Protein AF-A0A5D0MWU7-F1 (afdb_monomer)

InterPro domains:
  IPR000943 RNA polymerase sigma-70 [PR00046] (58-70)
  IPR000943 RNA polymerase sigma-70 [PR00046] (79-94)
  IPR000943 RNA polymerase sigma-70 [PR00046] (94-105)
  IPR000943 RNA polymerase sigma-70 [PS00716] (79-105)
  IPR007630 RNA polymerase sigma-70 region 4 [PF04545] (56-107)
  IPR013324 RNA polymerase sigma factor, region 3/4-like [SSF88659] (18-117)
  IPR014284 RNA polymerase sigma-70-like domain [TIGR02937] (18-108)
  IPR036388 Winged helix-like DNA-binding domain superfamily [G3DSA:1.10.10.10] (1-35)
  IPR036388 Winged helix-like DNA-binding domain superfamily [G3DSA:1.10.10.10] (37-119)
  IPR050239 Sigma-70 factor family, RNA polymerase initiation factors [PTHR30603] (2-118)

Foldseek 3Di:
DVVVVVVVPPPDDDQCDAPDPPDNDGNVNVDDDPDPDPVLVVLVVVLLVLLLVQLVVDPPLLSVLVCQQVVSPVDDHDQLCRSCVVVVHDSVVSVVSPVVSVVSSVVVCVVVVSVVSVD

Structure (mmCIF, N/CA/C/O backbone):
data_AF-A0A5D0MWU7-F1
#
_entry.id   AF-A0A5D0MWU7-F1
#
loop_
_atom_site.group_PDB
_atom_site.id
_atom_site.type_symbol
_atom_site.label_atom_id
_atom_site.label_alt_id
_atom_site.label_comp_id
_atom_site.label_asym_id
_atom_site.label_entity_id
_atom_site.label_seq_id
_atom_site.pdbx_PDB_ins_code
_atom_site.Cartn_x
_atom_site.Cartn_y
_atom_site.Cartn_z
_atom_site.occupancy
_atom_site.B_iso_or_equiv
_atom_site.auth_seq_id
_atom_site.auth_comp_id
_atom_site.auth_asym_id
_atom_site.auth_atom_id
_atom_site.pdbx_PDB_model_num
ATOM 1 N N . ASP A 1 1 ? 33.430 28.988 -22.332 1.00 56.75 1 ASP A N 1
ATOM 2 C CA . ASP A 1 1 ? 32.323 29.573 -23.126 1.00 56.75 1 ASP A CA 1
ATOM 3 C C . ASP A 1 1 ? 32.397 29.386 -24.641 1.00 56.75 1 ASP A C 1
ATOM 5 O O . ASP A 1 1 ? 31.348 29.203 -25.240 1.00 56.75 1 ASP A O 1
ATOM 9 N N . ILE A 1 2 ? 33.571 29.312 -25.281 1.00 54.62 2 ILE A N 1
ATOM 10 C CA . ILE A 1 2 ? 33.674 28.979 -26.726 1.00 54.62 2 ILE A CA 1
ATOM 11 C C . ILE A 1 2 ? 33.324 27.499 -27.007 1.00 54.62 2 ILE A C 1
ATOM 13 O O . ILE A 1 2 ? 32.689 27.169 -28.006 1.00 54.62 2 ILE A O 1
ATOM 17 N N . GLU A 1 3 ? 33.674 26.605 -26.084 1.00 55.72 3 GLU A N 1
ATOM 18 C CA . GLU A 1 3 ? 33.473 25.153 -26.204 1.00 55.72 3 GLU A CA 1
ATOM 19 C C . GLU A 1 3 ? 31.991 24.728 -26.143 1.00 55.72 3 GLU A C 1
ATOM 21 O O . GLU A 1 3 ? 31.574 23.798 -26.833 1.00 55.72 3 GLU A O 1
ATOM 26 N N . ASN A 1 4 ? 31.167 25.458 -25.377 1.00 52.84 4 ASN A N 1
ATOM 27 C CA . ASN A 1 4 ? 29.719 25.232 -25.313 1.00 52.84 4 ASN A CA 1
ATOM 28 C C . ASN A 1 4 ? 29.012 25.677 -26.601 1.00 52.84 4 ASN A C 1
ATOM 30 O O . ASN A 1 4 ? 28.098 24.997 -27.057 1.00 52.84 4 ASN A O 1
ATOM 34 N N . ILE A 1 5 ? 29.470 26.762 -27.234 1.00 57.72 5 ILE A N 1
ATOM 35 C CA . ILE A 1 5 ? 28.888 27.268 -28.487 1.00 57.72 5 ILE A CA 1
ATOM 36 C C . ILE A 1 5 ? 29.187 26.313 -29.658 1.00 57.72 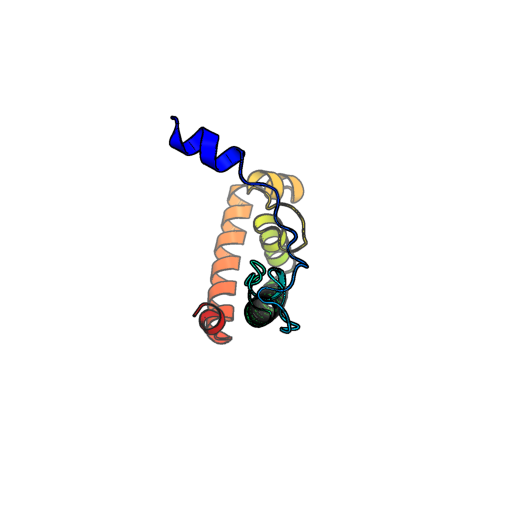5 ILE A C 1
ATOM 38 O O . ILE A 1 5 ? 28.293 26.018 -30.448 1.00 57.72 5 ILE A O 1
ATOM 42 N N . LEU A 1 6 ? 30.395 25.736 -29.718 1.00 56.59 6 LEU A N 1
ATOM 43 C CA . LEU A 1 6 ? 30.760 24.701 -30.704 1.00 56.59 6 LEU A CA 1
ATOM 44 C C . LEU A 1 6 ? 30.041 23.358 -30.480 1.00 56.59 6 LEU A C 1
ATOM 46 O O . LEU A 1 6 ? 29.895 22.561 -31.406 1.00 56.59 6 LEU A O 1
ATOM 50 N N . ARG A 1 7 ? 29.586 23.078 -29.252 1.00 53.81 7 ARG A N 1
ATOM 51 C CA . ARG A 1 7 ? 28.772 21.893 -28.941 1.00 53.81 7 ARG A CA 1
ATOM 52 C C . ARG A 1 7 ? 2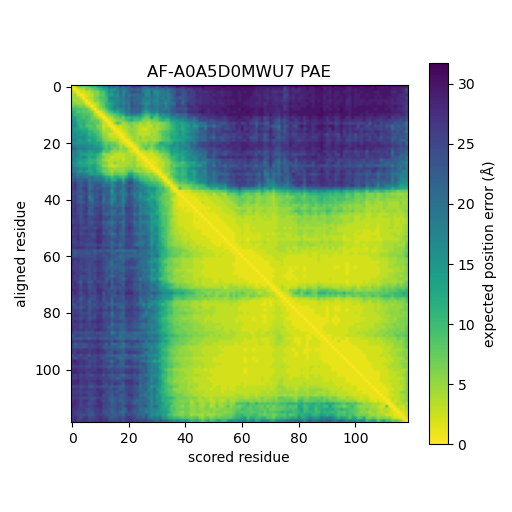7.353 22.005 -29.494 1.00 53.81 7 ARG A C 1
ATOM 54 O O . ARG A 1 7 ? 26.834 21.012 -29.990 1.00 53.81 7 ARG A O 1
ATOM 61 N N . VAL A 1 8 ? 26.769 23.201 -29.434 1.00 53.91 8 VAL A N 1
ATOM 62 C CA . VAL A 1 8 ? 25.408 23.488 -29.916 1.00 53.91 8 VAL A CA 1
ATOM 63 C C . VAL A 1 8 ? 25.341 23.533 -31.449 1.00 53.91 8 VAL A C 1
ATOM 65 O O . VAL A 1 8 ? 24.300 23.230 -32.019 1.00 53.91 8 VAL A O 1
ATOM 68 N N . SER A 1 9 ? 26.450 23.834 -32.136 1.00 47.69 9 SER A N 1
ATOM 69 C CA . SER A 1 9 ? 26.512 23.878 -33.606 1.00 47.69 9 SER A CA 1
ATOM 70 C C . SER A 1 9 ? 26.803 22.530 -34.279 1.00 47.69 9 SER A C 1
ATOM 72 O O . SER A 1 9 ? 27.112 22.508 -35.473 1.00 47.69 9 SER A O 1
ATOM 74 N N . ARG A 1 10 ? 26.778 21.403 -33.552 1.00 52.38 10 ARG A N 1
ATOM 75 C CA . ARG A 1 10 ? 26.902 20.086 -34.192 1.00 52.38 10 ARG A CA 1
ATOM 76 C C . ARG A 1 10 ? 25.642 19.838 -35.011 1.00 52.38 10 ARG A C 1
ATOM 78 O O . ARG A 1 10 ? 24.558 19.723 -34.453 1.00 52.38 10 ARG A O 1
ATOM 85 N N . ASN A 1 11 ? 25.810 19.777 -36.329 1.00 58.62 11 ASN A N 1
ATOM 86 C CA . ASN A 1 11 ? 24.792 19.330 -37.272 1.00 58.62 11 ASN A CA 1
ATOM 87 C C . ASN A 1 11 ? 24.072 18.094 -36.715 1.00 58.62 11 ASN A C 1
ATOM 89 O O . ASN A 1 11 ? 24.731 17.130 -36.320 1.00 58.62 11 ASN A O 1
ATOM 93 N N . TYR A 1 12 ? 22.739 18.137 -36.676 1.00 58.22 12 TYR A N 1
ATOM 94 C CA . TYR A 1 12 ? 21.914 16.985 -36.330 1.00 58.22 12 TYR A CA 1
ATOM 95 C C . TYR A 1 12 ? 22.286 15.826 -37.264 1.00 58.22 12 TYR A C 1
ATOM 97 O O . TYR A 1 12 ? 22.079 15.905 -38.474 1.00 58.22 12 TYR A O 1
ATOM 105 N N . LEU A 1 13 ? 22.903 14.783 -36.711 1.00 64.44 13 LEU A N 1
ATOM 106 C CA . LEU A 1 13 ? 23.204 13.551 -37.432 1.00 64.44 13 LEU A CA 1
ATOM 107 C C . LEU A 1 13 ? 21.954 12.672 -37.418 1.00 64.44 13 LEU A C 1
ATOM 109 O O . LEU A 1 13 ? 21.319 12.518 -36.376 1.00 64.44 13 LEU A O 1
ATOM 113 N N . SER A 1 14 ? 21.598 12.112 -38.575 1.00 73.38 14 SER A N 1
ATOM 114 C CA . SER A 1 14 ? 20.504 11.145 -38.649 1.00 73.38 14 SER A CA 1
ATOM 115 C C . SER A 1 14 ? 20.905 9.867 -37.919 1.00 73.38 14 SER A C 1
ATOM 117 O O . SER A 1 14 ? 21.933 9.271 -38.240 1.00 73.38 14 SER A O 1
ATOM 119 N N . LEU A 1 15 ? 20.085 9.439 -36.959 1.00 72.12 15 LEU A N 1
ATOM 120 C CA . LEU A 1 15 ? 20.294 8.186 -36.231 1.00 72.12 15 LEU A CA 1
ATOM 121 C C . LEU A 1 15 ? 20.028 6.947 -37.103 1.00 72.12 15 LEU A C 1
ATOM 123 O O . LEU A 1 15 ? 20.514 5.867 -36.793 1.00 72.12 15 LEU A O 1
ATOM 127 N N . GLU A 1 16 ? 19.309 7.108 -38.214 1.00 73.25 16 GLU A N 1
ATOM 128 C CA . GLU A 1 16 ? 19.046 6.041 -39.191 1.00 73.25 16 GLU A CA 1
ATOM 129 C C . GLU A 1 16 ? 20.163 5.904 -40.236 1.00 73.25 16 GLU A C 1
ATOM 131 O O . GLU A 1 16 ? 20.143 4.986 -41.053 1.00 73.25 16 GLU A O 1
ATOM 136 N N . ALA A 1 17 ? 21.146 6.814 -40.247 1.00 80.69 17 ALA A N 1
ATOM 137 C CA . ALA A 1 17 ? 22.273 6.693 -41.161 1.00 80.69 17 ALA A CA 1
ATOM 138 C C . ALA A 1 17 ? 23.126 5.462 -40.795 1.00 80.69 17 ALA A C 1
ATOM 140 O O . ALA A 1 17 ? 23.350 5.211 -39.604 1.00 80.69 17 ALA A O 1
ATOM 141 N N . PRO A 1 18 ? 23.635 4.712 -41.789 1.00 75.56 18 PRO A N 1
ATOM 142 C CA . PRO A 1 18 ? 24.545 3.607 -41.529 1.00 75.56 18 PRO A CA 1
ATOM 143 C C . PRO A 1 18 ? 25.840 4.132 -40.898 1.00 75.56 18 PRO A C 1
ATOM 145 O O . PRO A 1 18 ? 26.357 5.182 -41.286 1.00 75.56 18 PRO A O 1
ATOM 148 N N . ILE A 1 19 ? 26.382 3.391 -39.929 1.00 76.88 19 ILE A N 1
ATOM 149 C CA . ILE A 1 19 ? 27.617 3.760 -39.211 1.00 76.88 19 ILE A CA 1
ATOM 150 C C . ILE A 1 19 ? 28.821 3.759 -40.166 1.00 76.88 19 ILE A C 1
ATOM 152 O O . ILE A 1 19 ? 29.759 4.545 -40.010 1.00 76.88 19 ILE A O 1
ATOM 156 N N . LYS A 1 20 ? 28.780 2.882 -41.173 1.00 78.44 20 LYS A N 1
ATOM 157 C CA . LYS A 1 20 ? 29.794 2.727 -42.214 1.00 78.44 20 LYS A CA 1
ATOM 158 C C . LYS A 1 20 ? 29.137 2.313 -43.530 1.00 78.44 20 LYS A C 1
ATOM 160 O O . LYS A 1 20 ? 28.185 1.539 -43.536 1.00 78.44 20 LYS A O 1
ATOM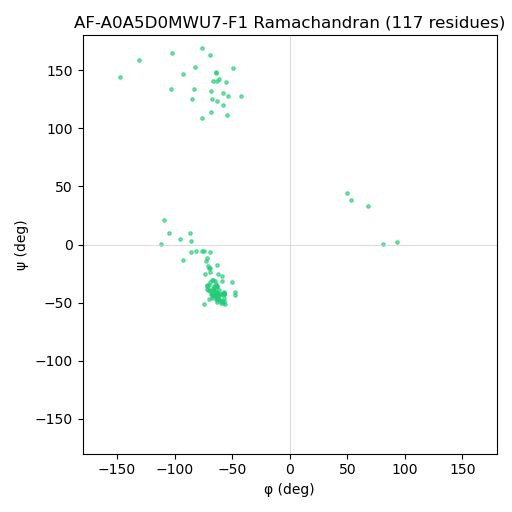 165 N N . GLU A 1 21 ? 29.662 2.802 -44.653 1.00 69.44 21 GLU A N 1
ATOM 166 C CA . GLU A 1 21 ? 29.181 2.412 -45.984 1.00 69.44 21 GLU A CA 1
ATOM 167 C C . GLU A 1 21 ? 29.285 0.888 -46.181 1.00 69.44 21 GLU A C 1
ATOM 169 O O . GLU A 1 21 ? 30.373 0.314 -46.102 1.00 69.44 21 GLU A O 1
ATOM 174 N N . GLY A 1 22 ? 28.140 0.241 -46.427 1.00 70.06 22 GLY A N 1
ATOM 175 C CA . GLY A 1 22 ? 28.026 -1.209 -46.615 1.00 70.06 22 GLY A CA 1
ATOM 176 C C . GLY A 1 22 ? 27.689 -2.014 -45.355 1.00 70.06 22 GLY A C 1
ATOM 177 O O . GLY A 1 22 ? 27.621 -3.237 -45.438 1.00 70.06 22 GLY A O 1
ATOM 178 N N . GLU A 1 23 ? 27.477 -1.362 -44.209 1.00 68.88 23 GLU A N 1
ATOM 179 C CA . GLU A 1 23 ? 26.954 -2.002 -42.998 1.00 68.88 23 GLU A CA 1
ATOM 180 C C . GLU A 1 23 ? 25.469 -1.666 -42.806 1.00 68.88 23 GLU A C 1
ATOM 182 O O . GLU A 1 23 ? 25.076 -0.505 -42.883 1.00 68.88 23 GLU A O 1
ATOM 187 N N . ASP A 1 24 ? 24.654 -2.678 -42.494 1.00 73.88 24 ASP A N 1
ATOM 188 C CA . ASP A 1 24 ? 23.219 -2.511 -42.196 1.00 73.88 24 ASP A CA 1
ATOM 189 C C . ASP A 1 24 ? 22.961 -1.898 -40.808 1.00 73.88 24 ASP A C 1
ATOM 191 O O . ASP A 1 24 ? 21.818 -1.627 -40.449 1.00 73.88 24 ASP A O 1
ATOM 195 N N . LYS A 1 25 ? 24.011 -1.705 -39.999 1.00 74.56 25 LYS A N 1
ATOM 196 C CA . LYS A 1 25 ? 23.895 -1.159 -38.645 1.00 74.56 25 LYS A CA 1
ATOM 197 C C . LYS A 1 25 ? 23.875 0.362 -38.683 1.00 74.56 25 LYS A C 1
ATOM 199 O O . LYS A 1 25 ? 24.791 1.005 -39.205 1.00 74.56 25 LYS A O 1
ATOM 204 N N . SER A 1 26 ? 22.843 0.922 -38.081 1.00 81.12 26 SER A N 1
ATOM 205 C CA . SER A 1 26 ? 22.595 2.354 -37.983 1.00 81.12 26 SER A CA 1
ATOM 206 C C . SER A 1 26 ? 22.973 2.892 -36.601 1.00 81.12 26 SER A C 1
ATOM 208 O O . SER A 1 26 ? 23.173 2.135 -35.650 1.00 81.12 26 SER A O 1
ATOM 210 N N . PHE A 1 27 ? 23.099 4.212 -36.464 1.00 72.56 27 PHE A N 1
ATOM 211 C CA . PHE A 1 27 ? 23.439 4.826 -35.174 1.00 72.56 27 PHE A CA 1
ATOM 212 C C . PHE A 1 27 ? 22.380 4.577 -34.089 1.00 72.56 27 PHE A C 1
ATOM 214 O O . PHE A 1 27 ? 22.733 4.570 -32.911 1.00 72.56 27 PHE A O 1
ATOM 221 N N . ILE A 1 28 ? 21.116 4.335 -34.460 1.00 74.25 28 ILE A N 1
ATOM 222 C CA . ILE A 1 28 ? 20.054 3.967 -33.515 1.00 74.25 28 ILE A CA 1
ATOM 223 C C . ILE A 1 28 ? 20.282 2.579 -32.900 1.00 74.25 28 ILE A C 1
ATOM 225 O O . ILE A 1 28 ? 19.975 2.392 -31.729 1.00 74.25 28 ILE A O 1
ATOM 229 N N . ASP A 1 29 ? 20.920 1.652 -33.622 1.00 77.44 29 ASP A N 1
ATOM 230 C CA . ASP A 1 29 ? 21.215 0.296 -33.129 1.00 77.44 29 ASP A CA 1
ATOM 231 C C . ASP A 1 29 ? 22.334 0.268 -32.070 1.00 77.44 29 ASP A C 1
ATOM 233 O O . ASP A 1 29 ? 22.544 -0.747 -31.407 1.00 77.44 29 ASP A O 1
ATOM 237 N N . LEU A 1 30 ? 23.085 1.368 -31.927 1.00 72.62 30 LEU A N 1
ATOM 238 C CA . LEU A 1 30 ? 24.124 1.544 -30.904 1.00 72.62 30 LEU A CA 1
ATOM 239 C C . LEU A 1 30 ? 23.611 2.224 -29.634 1.00 72.62 30 LEU A C 1
ATOM 241 O O . LEU A 1 30 ? 24.327 2.252 -28.632 1.00 72.62 30 LEU A O 1
ATOM 245 N N . LEU A 1 31 ? 22.417 2.816 -29.679 1.00 73.38 31 LEU A N 1
ATOM 246 C CA . LEU A 1 31 ? 21.818 3.416 -28.499 1.00 73.38 31 LEU A CA 1
ATOM 247 C C . LEU A 1 31 ? 21.281 2.288 -27.617 1.00 73.38 31 LEU A C 1
ATOM 249 O O . LEU A 1 31 ? 20.291 1.640 -27.950 1.00 73.38 31 LEU A O 1
ATOM 253 N N . GLU A 1 32 ? 21.943 2.049 -26.485 1.00 65.94 32 GLU A N 1
ATOM 254 C CA . GLU A 1 32 ? 21.370 1.230 -25.419 1.00 65.94 32 GLU A CA 1
ATOM 255 C C . GLU A 1 32 ? 20.038 1.854 -24.988 1.00 65.94 32 GLU A C 1
ATOM 257 O O . GLU A 1 32 ? 19.941 3.063 -24.758 1.00 65.94 32 GLU A O 1
ATOM 262 N N . SER A 1 33 ? 18.989 1.037 -24.913 1.00 63.28 33 SER A N 1
ATOM 263 C CA . SER A 1 33 ? 17.687 1.502 -24.456 1.00 63.28 33 SER A CA 1
ATOM 264 C C . SER A 1 33 ? 17.793 1.973 -23.003 1.00 63.28 33 SER A C 1
ATOM 266 O O . SER A 1 33 ? 18.146 1.183 -22.132 1.00 63.28 33 SER A O 1
ATOM 268 N N . GLU A 1 34 ? 17.426 3.226 -22.717 1.00 61.31 34 GLU A N 1
ATOM 269 C CA . GLU A 1 34 ? 17.309 3.733 -21.335 1.00 61.31 34 GLU A CA 1
ATOM 270 C C . GLU A 1 34 ? 16.132 3.105 -20.562 1.00 61.31 34 GLU A C 1
ATOM 272 O O . GLU A 1 34 ? 15.958 3.349 -19.368 1.00 61.31 34 GLU A O 1
ATOM 277 N N . THR A 1 35 ? 15.299 2.301 -21.226 1.00 59.31 35 THR A N 1
ATOM 278 C CA . THR A 1 35 ? 14.242 1.526 -20.577 1.00 59.31 35 THR A CA 1
ATOM 279 C C . THR A 1 35 ? 14.871 0.432 -19.722 1.00 59.31 35 THR A C 1
ATOM 281 O O . THR A 1 35 ? 15.749 -0.289 -20.197 1.00 59.31 35 THR A O 1
ATOM 284 N N . GLY A 1 36 ? 14.422 0.303 -18.469 1.00 62.00 36 GLY A N 1
ATOM 285 C CA . GLY A 1 36 ? 14.850 -0.778 -17.579 1.00 62.00 36 GLY A CA 1
ATOM 286 C C . GLY A 1 36 ? 14.749 -2.144 -18.265 1.00 62.00 36 GLY A C 1
ATOM 287 O O . GLY A 1 36 ? 13.943 -2.338 -19.175 1.00 62.00 36 GLY A O 1
ATOM 288 N N . SER A 1 37 ? 15.595 -3.090 -17.855 1.00 77.06 37 SER A N 1
ATOM 289 C CA . SER A 1 37 ? 15.574 -4.438 -18.435 1.00 77.06 37 SER A CA 1
ATOM 290 C C . SER A 1 37 ? 14.168 -5.039 -18.306 1.00 77.06 37 SER A C 1
ATOM 292 O O . SER A 1 37 ? 13.545 -4.924 -17.251 1.00 77.06 37 SER A O 1
ATOM 294 N N . VAL A 1 38 ? 13.687 -5.739 -19.339 1.00 78.88 38 VAL A N 1
ATOM 295 C CA . VAL A 1 38 ? 12.425 -6.512 -19.297 1.00 78.88 38 VAL A CA 1
ATOM 296 C C . VAL A 1 38 ? 12.387 -7.437 -18.072 1.00 78.88 3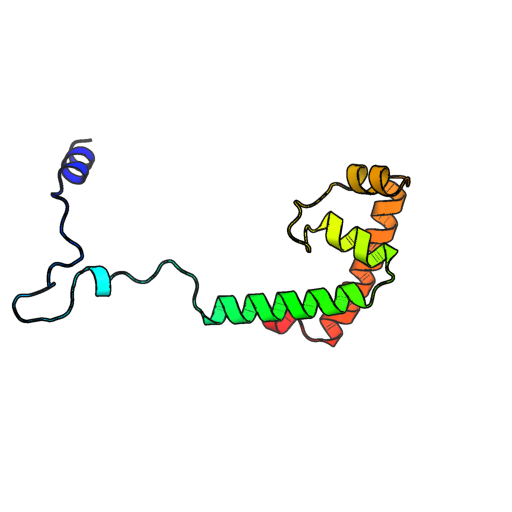8 VAL A C 1
ATOM 298 O O . VAL A 1 38 ? 11.341 -7.656 -17.466 1.00 78.88 38 VAL A O 1
ATOM 301 N N . GLU A 1 39 ? 13.545 -7.942 -17.648 1.00 78.38 39 GLU A N 1
ATOM 302 C CA . GLU A 1 39 ? 13.684 -8.743 -16.431 1.00 78.38 39 GLU A CA 1
ATOM 303 C C . GLU A 1 39 ? 13.322 -7.949 -15.168 1.00 78.38 39 GLU A C 1
ATOM 305 O O . GLU A 1 39 ? 12.640 -8.472 -14.288 1.00 78.38 39 GLU A O 1
ATOM 310 N N . GLN A 1 40 ? 13.722 -6.676 -15.083 1.00 80.12 40 GLN A N 1
ATOM 311 C CA . GLN A 1 40 ? 13.385 -5.797 -13.959 1.00 80.12 40 GLN A CA 1
ATOM 312 C C . GLN A 1 40 ? 11.884 -5.512 -13.908 1.00 80.12 40 GLN A C 1
ATOM 314 O O . GLN A 1 40 ? 11.306 -5.519 -12.822 1.00 80.12 40 GLN A O 1
ATOM 319 N N . GLU A 1 41 ? 11.238 -5.315 -15.059 1.00 82.00 41 GLU A N 1
ATOM 320 C CA . GLU A 1 41 ? 9.782 -5.144 -15.124 1.00 82.00 41 GLU A CA 1
ATOM 321 C C . GLU A 1 41 ? 9.044 -6.393 -14.624 1.00 82.00 41 GLU A C 1
ATOM 323 O O . GLU A 1 41 ?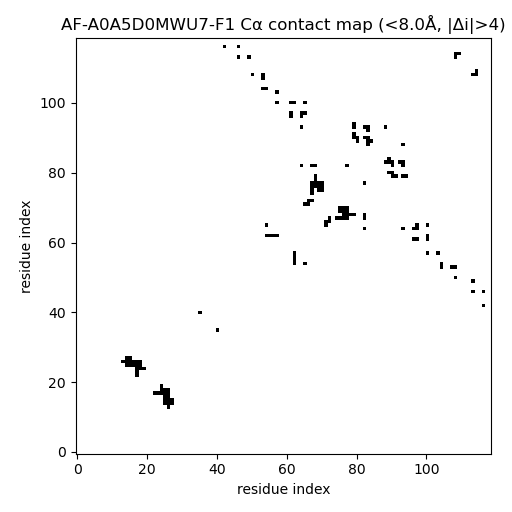 8.115 -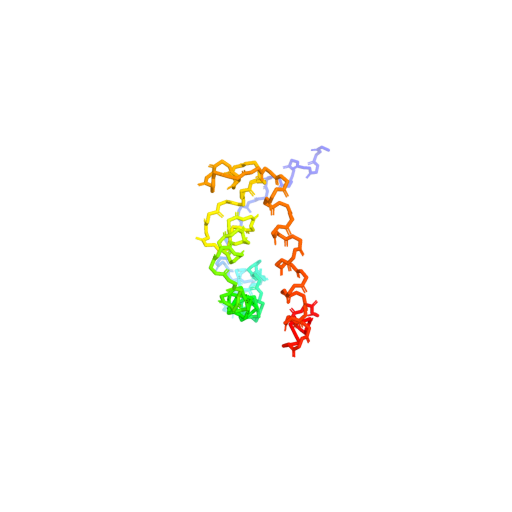6.285 -13.820 1.00 82.00 41 GLU A O 1
ATOM 328 N N . ILE A 1 42 ? 9.492 -7.588 -15.026 1.00 84.56 42 ILE A N 1
ATOM 329 C CA . ILE A 1 42 ? 8.913 -8.864 -14.576 1.00 84.56 42 ILE A CA 1
ATOM 330 C C . ILE A 1 42 ? 9.107 -9.062 -13.064 1.00 84.56 42 ILE A C 1
ATOM 332 O O . ILE A 1 42 ? 8.164 -9.446 -12.365 1.00 84.56 42 ILE A O 1
ATOM 336 N N . ILE A 1 43 ? 10.306 -8.786 -12.539 1.00 85.62 43 ILE A N 1
ATOM 337 C CA . ILE A 1 43 ? 10.608 -8.881 -11.099 1.00 85.62 43 ILE A CA 1
ATOM 338 C C . ILE A 1 43 ? 9.746 -7.892 -10.305 1.00 85.62 43 ILE A C 1
ATOM 340 O O . ILE A 1 43 ? 9.170 -8.249 -9.277 1.00 85.62 43 ILE A O 1
ATOM 344 N N . HIS A 1 44 ? 9.606 -6.658 -10.791 1.00 84.25 44 HIS A N 1
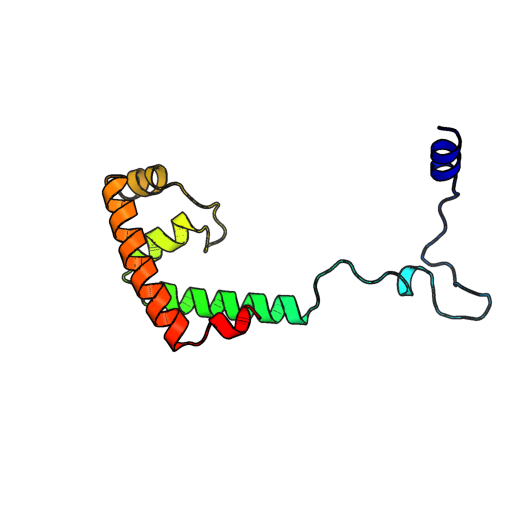ATOM 345 C CA . HIS A 1 44 ? 8.779 -5.649 -10.140 1.00 84.25 44 HIS A CA 1
ATOM 346 C C . HIS A 1 44 ? 7.291 -6.032 -10.153 1.00 84.25 44 HIS A C 1
ATOM 348 O O . HIS A 1 44 ? 6.610 -5.899 -9.133 1.00 84.25 44 HIS A O 1
ATOM 354 N N . GLY A 1 45 ? 6.781 -6.544 -11.277 1.00 86.06 45 GLY A N 1
ATOM 355 C CA . GLY A 1 45 ? 5.403 -7.028 -11.390 1.00 86.06 45 GLY A CA 1
ATOM 356 C C . GLY A 1 45 ? 5.115 -8.168 -10.414 1.00 86.06 45 GLY A C 1
ATOM 357 O O . GLY A 1 45 ? 4.200 -8.072 -9.600 1.00 86.06 45 GLY A O 1
ATOM 358 N N . THR A 1 46 ? 5.970 -9.194 -10.399 1.00 87.62 46 THR A N 1
ATOM 359 C CA . THR A 1 46 ? 5.826 -10.334 -9.475 1.00 87.62 46 THR A CA 1
ATOM 360 C C . THR A 1 46 ? 5.916 -9.929 -8.002 1.00 87.62 46 THR A C 1
ATOM 362 O O . THR A 1 46 ? 5.144 -10.428 -7.179 1.00 87.62 46 THR A O 1
ATOM 365 N N . LEU A 1 47 ? 6.803 -8.992 -7.650 1.00 87.12 47 LEU A N 1
ATOM 366 C CA . LEU A 1 47 ? 6.870 -8.428 -6.301 1.00 87.12 47 LEU A CA 1
ATOM 367 C C . LEU A 1 47 ? 5.575 -7.689 -5.929 1.00 87.12 47 LEU A C 1
ATOM 369 O O . LEU A 1 47 ? 5.071 -7.843 -4.814 1.00 87.12 47 LEU A O 1
ATOM 373 N N . THR A 1 48 ? 5.027 -6.905 -6.858 1.00 87.31 48 THR A N 1
ATOM 374 C CA . THR A 1 48 ? 3.794 -6.133 -6.652 1.00 87.31 48 THR A CA 1
ATOM 375 C C . THR A 1 48 ? 2.598 -7.053 -6.409 1.00 87.31 48 THR A C 1
ATOM 377 O O . THR A 1 48 ? 1.864 -6.854 -5.437 1.00 87.31 48 THR A O 1
ATOM 380 N N . ASP A 1 49 ? 2.452 -8.109 -7.210 1.00 89.50 49 ASP A N 1
ATOM 381 C CA . ASP A 1 49 ? 1.385 -9.104 -7.061 1.00 89.50 49 ASP A CA 1
ATOM 382 C C . ASP A 1 49 ? 1.478 -9.823 -5.711 1.00 89.50 49 ASP A C 1
ATOM 384 O O . ASP A 1 49 ? 0.506 -9.901 -4.954 1.00 89.50 49 ASP A O 1
ATOM 388 N N . ALA A 1 50 ? 2.680 -10.271 -5.344 1.00 88.62 50 ALA A N 1
ATOM 389 C CA . ALA A 1 50 ? 2.904 -10.945 -4.074 1.00 88.62 50 ALA A CA 1
ATOM 390 C C . ALA A 1 50 ? 2.652 -10.029 -2.862 1.00 88.62 50 ALA A C 1
ATOM 392 O O . ALA A 1 50 ? 2.177 -10.498 -1.824 1.00 88.62 50 ALA A O 1
ATOM 393 N N . LEU A 1 51 ? 2.951 -8.728 -2.967 1.00 88.12 51 LEU A N 1
ATOM 394 C CA . LEU A 1 51 ? 2.598 -7.745 -1.941 1.00 88.12 51 LEU A CA 1
ATOM 395 C C . LEU A 1 51 ? 1.083 -7.546 -1.849 1.00 88.12 51 LEU A C 1
ATOM 397 O O . LEU A 1 51 ? 0.558 -7.503 -0.734 1.00 88.12 51 LEU A O 1
ATOM 401 N N . SER A 1 52 ? 0.393 -7.465 -2.988 1.00 89.44 52 SER A N 1
ATOM 402 C CA . SER A 1 52 ? -1.065 -7.329 -3.050 1.00 89.44 52 SER A CA 1
ATOM 403 C C . SER A 1 52 ? -1.763 -8.484 -2.327 1.00 89.44 52 SER A C 1
ATOM 405 O O . SER A 1 52 ? -2.549 -8.253 -1.407 1.00 89.44 52 SER A O 1
ATOM 407 N N . GLU A 1 53 ? -1.366 -9.728 -2.616 1.00 90.25 53 GLU A N 1
ATOM 408 C CA . GLU A 1 53 ? -1.918 -10.915 -1.951 1.00 90.25 53 GLU A CA 1
ATOM 409 C C . GLU A 1 53 ? -1.766 -10.867 -0.425 1.00 90.25 53 GLU A C 1
ATOM 411 O O . GLU A 1 53 ? -2.679 -11.212 0.323 1.00 90.25 53 GLU A O 1
ATOM 416 N N . ILE A 1 54 ? -0.606 -10.434 0.074 1.00 91.62 54 ILE A N 1
ATOM 417 C CA . ILE A 1 54 ? -0.345 -10.394 1.518 1.00 91.62 54 ILE A CA 1
ATOM 418 C C . ILE A 1 54 ? -1.152 -9.288 2.197 1.00 91.62 54 ILE A C 1
ATOM 420 O O . ILE A 1 54 ? -1.563 -9.450 3.353 1.00 91.62 54 ILE A O 1
ATOM 424 N N . VAL A 1 55 ? -1.355 -8.164 1.507 1.00 91.88 55 VAL A N 1
ATOM 425 C CA . VAL A 1 55 ? -2.213 -7.077 1.984 1.00 91.88 55 VAL A CA 1
ATOM 426 C C . VAL A 1 55 ? -3.667 -7.532 2.045 1.00 91.88 55 VAL A C 1
ATOM 428 O O . VAL A 1 55 ? -4.333 -7.231 3.035 1.00 91.88 55 VAL A O 1
ATOM 431 N N . ASP A 1 56 ? -4.129 -8.318 1.077 1.00 90.25 56 ASP A N 1
ATOM 432 C CA . ASP A 1 56 ? -5.485 -8.875 1.066 1.00 90.25 56 ASP A CA 1
ATOM 433 C C . ASP A 1 56 ? -5.711 -9.939 2.161 1.00 90.25 56 ASP A C 1
ATOM 435 O O . ASP A 1 56 ? -6.840 -10.156 2.593 1.00 90.25 56 ASP A O 1
ATOM 439 N N . GLU A 1 57 ? -4.651 -10.544 2.712 1.00 90.69 57 GLU A N 1
ATOM 440 C CA . GLU A 1 57 ? -4.750 -11.397 3.908 1.00 90.69 57 GLU A CA 1
ATOM 441 C C . GLU A 1 57 ? -4.908 -10.608 5.233 1.00 90.69 57 GLU A C 1
ATOM 443 O O . GLU A 1 57 ? -5.012 -11.215 6.311 1.00 90.69 57 GLU A O 1
ATOM 448 N N . LEU A 1 58 ? -4.832 -9.272 5.216 1.00 92.19 58 LEU A N 1
ATOM 449 C CA . LEU A 1 58 ? -5.165 -8.446 6.380 1.00 92.19 58 LEU A CA 1
ATOM 450 C C . LEU A 1 58 ? -6.688 -8.365 6.559 1.00 92.19 58 LEU A C 1
ATOM 452 O O . LEU A 1 58 ? -7.468 -8.753 5.699 1.00 92.19 58 LEU A O 1
ATOM 456 N N . SER A 1 59 ? -7.144 -7.831 7.696 1.00 94.50 59 SER A N 1
ATOM 457 C CA . SER A 1 59 ? -8.570 -7.481 7.801 1.00 94.50 59 SER A CA 1
ATOM 458 C C . SER A 1 59 ? -8.913 -6.371 6.805 1.00 94.50 59 SER A C 1
ATOM 460 O O . SER A 1 59 ? -8.084 -5.489 6.594 1.00 94.50 59 SER A O 1
ATOM 462 N N . GLU A 1 60 ? -10.136 -6.348 6.266 1.00 92.75 60 GLU A N 1
ATOM 463 C CA . GLU A 1 60 ? -10.570 -5.349 5.268 1.00 92.75 60 GLU A CA 1
ATOM 464 C C . GLU A 1 60 ? -10.208 -3.910 5.663 1.00 92.75 60 GLU A C 1
ATOM 466 O O . GLU A 1 60 ? -9.726 -3.119 4.855 1.00 92.75 60 GLU A O 1
ATOM 471 N N . ARG A 1 61 ? -10.374 -3.573 6.948 1.00 92.44 61 ARG A N 1
ATOM 472 C CA . ARG A 1 61 ? -10.037 -2.251 7.483 1.00 92.44 61 ARG A CA 1
ATOM 473 C C . ARG A 1 61 ? -8.530 -1.983 7.517 1.00 92.44 61 ARG A C 1
ATOM 475 O O . ARG A 1 61 ? -8.112 -0.862 7.245 1.00 92.44 61 ARG A O 1
ATOM 482 N N . GLU A 1 62 ? -7.725 -2.979 7.886 1.00 94.19 62 GLU A N 1
ATOM 483 C CA . GLU A 1 62 ? -6.259 -2.881 7.874 1.00 94.19 62 GLU A CA 1
ATOM 484 C C . GLU A 1 62 ? -5.744 -2.771 6.430 1.00 94.19 62 GLU A C 1
ATOM 486 O O . GLU A 1 62 ? -4.953 -1.873 6.150 1.00 94.19 62 GLU A O 1
ATOM 491 N N . ALA A 1 63 ? -6.244 -3.612 5.518 1.00 94.25 63 ALA A N 1
ATOM 492 C CA . ALA A 1 63 ? -5.905 -3.583 4.097 1.00 94.25 63 ALA A CA 1
ATOM 493 C C . ALA A 1 63 ? -6.226 -2.217 3.479 1.00 94.25 63 ALA A C 1
ATOM 495 O O . ALA A 1 63 ? -5.348 -1.584 2.907 1.00 94.25 63 ALA A O 1
ATOM 496 N N . LYS A 1 64 ? -7.444 -1.702 3.685 1.00 93.31 64 LYS A N 1
ATOM 497 C CA . LYS A 1 64 ? -7.879 -0.403 3.154 1.00 93.31 64 LYS A CA 1
ATOM 498 C C . LYS A 1 64 ? -7.012 0.763 3.632 1.00 93.31 64 LYS A C 1
ATOM 500 O O . LYS A 1 64 ? -6.639 1.619 2.836 1.00 93.31 64 LYS A O 1
ATOM 505 N N . ILE A 1 65 ? -6.650 0.783 4.919 1.00 94.75 65 ILE A N 1
ATOM 506 C CA . ILE A 1 65 ? -5.740 1.804 5.461 1.00 94.75 65 ILE A CA 1
ATOM 507 C C . ILE A 1 65 ? -4.369 1.704 4.790 1.00 94.75 65 ILE A C 1
ATOM 509 O O . ILE A 1 65 ? -3.835 2.726 4.378 1.00 94.75 65 ILE A O 1
ATOM 513 N N . ILE A 1 66 ? -3.808 0.501 4.644 1.00 94.94 66 ILE A N 1
ATOM 514 C CA . ILE A 1 66 ? -2.510 0.308 3.984 1.00 94.94 66 ILE A CA 1
ATOM 515 C C . ILE A 1 66 ? -2.574 0.734 2.511 1.00 94.94 66 ILE A C 1
ATOM 517 O O . ILE A 1 66 ? -1.762 1.554 2.088 1.00 94.94 66 ILE A O 1
ATOM 521 N N . LYS A 1 67 ? -3.570 0.275 1.747 1.00 93.12 67 LYS A N 1
ATOM 522 C CA . LYS A 1 67 ? -3.706 0.613 0.322 1.00 93.12 67 LYS A CA 1
ATOM 523 C C . LYS A 1 67 ? -3.789 2.125 0.092 1.00 93.12 67 LYS A C 1
ATOM 525 O O . LYS A 1 67 ? -3.080 2.638 -0.767 1.00 93.12 67 LYS A O 1
ATOM 530 N N . TRP A 1 68 ? -4.550 2.856 0.912 1.00 94.12 68 TRP A N 1
ATOM 531 C CA . TRP A 1 68 ? -4.624 4.321 0.833 1.00 94.12 68 TRP A CA 1
ATOM 532 C C . TRP A 1 68 ? -3.354 5.032 1.298 1.00 94.12 68 TRP A C 1
ATOM 534 O O . TRP A 1 68 ? -2.948 6.017 0.690 1.00 94.12 68 TRP A O 1
ATOM 544 N N . ARG A 1 69 ? -2.708 4.552 2.365 1.00 94.50 69 ARG A N 1
ATOM 545 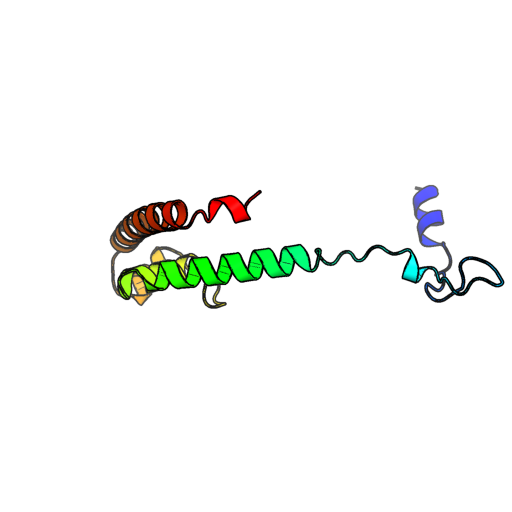C CA . ARG A 1 69 ? -1.480 5.163 2.898 1.00 94.50 69 ARG A CA 1
ATOM 546 C C . ARG A 1 69 ? -0.298 5.040 1.942 1.00 94.50 69 ARG A C 1
ATOM 548 O O . ARG A 1 69 ? 0.558 5.917 1.960 1.00 94.50 69 ARG A O 1
ATOM 555 N N . PHE A 1 70 ? -0.255 3.977 1.140 1.00 91.62 70 PHE A N 1
ATOM 556 C CA . PHE A 1 70 ? 0.857 3.673 0.234 1.00 91.62 70 PHE A CA 1
ATOM 557 C C . PHE A 1 70 ? 0.503 3.790 -1.256 1.00 91.62 70 PHE A C 1
ATOM 559 O O . PHE A 1 70 ? 1.375 3.575 -2.088 1.00 91.62 70 PHE A O 1
ATOM 566 N N . GLY A 1 71 ? -0.737 4.147 -1.605 1.00 90.56 71 GLY A N 1
ATOM 567 C CA . GLY A 1 71 ? -1.146 4.359 -2.999 1.00 90.56 71 GLY A CA 1
ATOM 568 C C . GLY A 1 71 ? -1.169 3.086 -3.852 1.00 90.56 71 GLY A C 1
ATOM 569 O O . GLY A 1 71 ? -0.884 3.125 -5.043 1.00 90.56 71 GLY A O 1
ATOM 570 N N . MET A 1 72 ? -1.492 1.936 -3.254 1.00 85.94 72 MET A N 1
ATOM 571 C CA . MET A 1 72 ? -1.374 0.626 -3.922 1.00 85.94 72 MET A CA 1
ATOM 572 C C . MET A 1 72 ? -2.425 0.377 -5.018 1.00 85.94 72 MET A C 1
ATOM 574 O O . MET A 1 72 ? -2.302 -0.581 -5.769 1.00 85.94 72 MET A O 1
ATOM 578 N N . GLU A 1 73 ? -3.460 1.214 -5.109 1.00 81.75 73 GLU A N 1
ATOM 579 C CA . GLU A 1 73 ? -4.562 1.084 -6.080 1.00 81.75 73 GLU A CA 1
ATOM 580 C C . GLU A 1 73 ? -4.512 2.173 -7.170 1.00 81.75 73 GLU A C 1
ATOM 582 O O . GLU A 1 73 ? -5.522 2.491 -7.789 1.00 81.75 73 GLU A O 1
ATOM 587 N N . GLY A 1 74 ? -3.342 2.785 -7.394 1.00 80.12 74 GLY A N 1
ATOM 588 C CA . GLY A 1 74 ? -3.161 3.841 -8.400 1.00 80.12 74 GLY A CA 1
ATOM 589 C C . GLY A 1 74 ? -3.605 5.238 -7.948 1.00 80.12 74 GLY A C 1
ATOM 590 O O . GLY A 1 74 ? -3.478 6.198 -8.705 1.00 80.12 74 GLY A O 1
ATOM 591 N N . GLU A 1 75 ? -4.088 5.379 -6.711 1.00 84.75 75 GLU A N 1
ATOM 592 C CA . GLU A 1 75 ? -4.278 6.678 -6.059 1.00 84.75 75 GLU A CA 1
ATOM 593 C C . GLU A 1 75 ? -2.963 7.189 -5.453 1.00 84.75 75 GLU A C 1
ATOM 595 O O . GLU A 1 75 ? -2.108 6.411 -5.026 1.00 84.75 75 GLU A O 1
ATOM 600 N N . ALA A 1 76 ? -2.818 8.512 -5.343 1.00 89.44 76 ALA A N 1
ATOM 601 C CA . ALA A 1 76 ? -1.709 9.098 -4.599 1.00 89.44 76 ALA A CA 1
ATOM 602 C C . ALA A 1 76 ? -1.755 8.666 -3.112 1.00 89.44 76 ALA A C 1
ATOM 604 O O . ALA A 1 76 ? -2.844 8.600 -2.529 1.00 89.44 76 ALA A O 1
ATOM 605 N N . PRO A 1 77 ? -0.596 8.406 -2.475 1.00 93.75 77 PRO A N 1
ATOM 606 C CA . PRO A 1 77 ? -0.523 8.100 -1.050 1.00 93.75 77 PRO A CA 1
ATOM 607 C C . PRO A 1 77 ? -1.202 9.175 -0.193 1.00 93.75 77 PRO A C 1
ATOM 609 O O . PRO A 1 77 ? -0.880 10.357 -0.302 1.00 93.75 77 PRO A O 1
ATOM 612 N N . LYS A 1 78 ? -2.110 8.761 0.695 1.00 94.44 78 LYS A N 1
ATOM 613 C CA . LYS A 1 78 ? -2.836 9.658 1.606 1.00 94.44 78 LYS A CA 1
ATOM 614 C C . LYS A 1 78 ? -2.127 9.794 2.947 1.00 94.44 78 LYS A C 1
ATOM 616 O O . LYS A 1 78 ? -1.537 8.845 3.474 1.00 94.44 78 LYS A O 1
ATOM 621 N N . THR A 1 79 ? -2.217 10.964 3.561 1.00 96.44 79 THR A N 1
ATOM 622 C CA . THR A 1 79 ? -1.717 11.241 4.910 1.00 96.44 79 THR A CA 1
ATOM 623 C C . THR A 1 79 ? -2.546 10.519 5.984 1.00 96.44 79 THR A C 1
ATOM 625 O O . THR A 1 79 ? -3.661 10.052 5.752 1.00 96.44 79 THR A O 1
ATOM 628 N N . LEU A 1 80 ? -2.003 10.409 7.202 1.00 95.38 80 LEU A N 1
ATOM 629 C CA . LEU A 1 80 ? -2.734 9.840 8.345 1.00 95.38 80 LEU A CA 1
ATOM 630 C C . LEU A 1 80 ? -4.020 10.614 8.661 1.00 95.38 80 LEU A C 1
ATOM 632 O O . LEU A 1 80 ? -4.970 10.033 9.181 1.00 95.38 80 LEU A O 1
ATOM 636 N N . GLU A 1 81 ? -4.007 11.921 8.407 1.00 95.50 81 GLU A N 1
ATOM 637 C CA . GLU A 1 81 ? -5.123 12.826 8.661 1.00 95.50 81 GLU A CA 1
ATOM 638 C C . GLU A 1 81 ? -6.226 12.617 7.623 1.00 95.50 81 GLU A C 1
ATOM 640 O O . GLU A 1 81 ? -7.333 12.266 8.011 1.00 95.50 81 GLU A O 1
ATOM 645 N N . GLU A 1 82 ? -5.897 12.635 6.329 1.00 95.56 82 GLU A N 1
ATOM 646 C CA . GLU A 1 82 ? -6.850 12.374 5.235 1.00 95.56 82 GLU A CA 1
ATOM 647 C C . GLU A 1 82 ? -7.516 10.992 5.349 1.00 95.56 82 GLU A C 1
ATOM 649 O O . GLU A 1 82 ? -8.726 10.837 5.159 1.00 95.56 82 GLU A O 1
ATOM 654 N N . VAL A 1 83 ? -6.742 9.958 5.703 1.00 95.06 83 VAL A N 1
ATOM 655 C CA . VAL A 1 83 ? -7.288 8.612 5.951 1.00 95.06 83 VAL A CA 1
ATOM 656 C C . VAL A 1 83 ? -8.186 8.605 7.190 1.00 95.06 83 VAL A C 1
ATOM 658 O O . VAL A 1 83 ? -9.209 7.916 7.208 1.00 95.06 83 VAL A O 1
ATOM 661 N N . GLY A 1 84 ? -7.815 9.359 8.226 1.00 95.44 84 GLY A N 1
ATOM 662 C CA . GLY A 1 84 ? -8.591 9.501 9.455 1.00 95.44 84 GLY A CA 1
ATOM 663 C C . GLY A 1 84 ? -9.935 10.175 9.211 1.00 95.44 84 GLY A C 1
ATOM 664 O O . GLY A 1 84 ? -10.963 9.641 9.623 1.00 95.44 84 GLY A O 1
ATOM 665 N N . GLU A 1 85 ? -9.936 11.279 8.468 1.00 96.00 85 GLU A N 1
ATOM 666 C CA . GLU A 1 85 ? -11.137 11.997 8.042 1.00 96.00 85 GLU A CA 1
ATOM 667 C C . GLU A 1 85 ? -12.062 11.093 7.223 1.00 96.00 85 GLU A C 1
ATOM 669 O O . GLU A 1 85 ? -13.241 10.948 7.548 1.00 96.00 85 GLU A O 1
ATOM 674 N N . THR A 1 86 ? -11.513 10.386 6.230 1.00 93.62 86 THR A N 1
ATOM 675 C CA . THR A 1 86 ? -12.292 9.494 5.357 1.00 93.62 86 THR A CA 1
ATOM 676 C C . THR A 1 86 ? -12.925 8.325 6.127 1.00 93.62 86 THR A C 1
ATOM 678 O O . THR A 1 86 ? -14.035 7.894 5.817 1.00 93.62 86 THR A O 1
ATOM 681 N N . LEU A 1 87 ? -12.235 7.792 7.141 1.00 92.75 87 LEU A N 1
ATOM 682 C CA . LEU A 1 87 ? -12.712 6.672 7.967 1.00 92.75 87 LEU A CA 1
ATOM 683 C C . LEU A 1 87 ? -13.406 7.110 9.265 1.00 92.75 87 LEU A C 1
ATOM 685 O O . LEU A 1 87 ? -13.737 6.243 10.081 1.00 92.75 87 LEU A O 1
ATOM 689 N N . GLN A 1 88 ? -13.590 8.419 9.467 1.00 95.56 88 GLN A N 1
ATOM 690 C CA . GLN A 1 88 ? -14.154 9.026 10.677 1.00 95.56 88 GLN A CA 1
ATOM 691 C C . GLN A 1 88 ? -13.489 8.517 11.969 1.00 95.56 88 GLN A C 1
ATOM 693 O O . GLN A 1 88 ? -14.146 8.167 12.951 1.00 95.56 88 GLN A O 1
ATOM 698 N N . ILE A 1 89 ? -12.158 8.439 11.967 1.00 95.56 89 ILE A N 1
ATOM 699 C CA . ILE A 1 89 ? -11.346 8.069 13.130 1.00 95.56 89 ILE A CA 1
ATOM 700 C C . ILE A 1 89 ? -10.208 9.058 13.340 1.00 95.56 89 ILE A C 1
ATOM 702 O O . ILE A 1 89 ? -9.770 9.741 12.422 1.00 95.56 89 ILE A O 1
ATOM 706 N N . SER A 1 90 ? -9.681 9.106 14.562 1.00 96.81 90 SER A N 1
ATOM 707 C CA . SER A 1 90 ? -8.546 9.974 14.854 1.00 96.81 90 SER A CA 1
ATOM 708 C C . SER A 1 90 ? -7.297 9.560 14.070 1.00 96.81 90 SER A C 1
ATOM 710 O O . SER A 1 90 ? -7.033 8.372 13.857 1.00 96.81 90 SER A O 1
ATOM 712 N N . ARG A 1 91 ? -6.466 10.549 13.732 1.00 96.88 91 ARG A N 1
ATOM 713 C CA . ARG A 1 91 ? -5.125 10.357 13.159 1.00 96.88 91 ARG A CA 1
ATOM 714 C C . ARG A 1 91 ? -4.304 9.317 13.931 1.00 96.88 91 ARG A C 1
ATOM 716 O O . ARG A 1 91 ? -3.670 8.444 13.342 1.00 96.88 91 ARG A O 1
ATOM 723 N N . GLU A 1 92 ? -4.344 9.378 15.262 1.00 96.62 92 GLU A N 1
ATOM 724 C CA . GLU A 1 92 ? -3.625 8.432 16.122 1.00 96.62 92 GLU A CA 1
ATOM 725 C C . GLU A 1 92 ? -4.178 7.008 15.992 1.00 96.62 92 GLU A C 1
ATOM 727 O O . GLU A 1 92 ? -3.417 6.039 15.978 1.00 96.62 92 GLU A O 1
ATOM 732 N N . ARG A 1 93 ? -5.496 6.857 15.815 1.00 95.75 93 ARG A N 1
ATOM 733 C CA . ARG A 1 93 ? -6.089 5.545 15.564 1.00 95.75 93 ARG A CA 1
ATOM 734 C C . ARG A 1 93 ? -5.616 4.962 14.233 1.00 95.75 93 ARG A C 1
ATOM 736 O O . ARG A 1 93 ? -5.317 3.770 14.194 1.00 95.75 93 ARG A O 1
ATOM 743 N N . VAL A 1 94 ? -5.505 5.772 13.177 1.00 96.38 94 VAL A N 1
ATOM 744 C CA . VAL A 1 94 ? -4.935 5.337 11.887 1.00 96.38 94 VAL A CA 1
ATOM 745 C C . VAL A 1 94 ? -3.494 4.862 12.077 1.00 96.38 94 VAL A C 1
ATOM 747 O O . VAL A 1 94 ? -3.171 3.744 11.681 1.00 96.38 94 VAL A O 1
ATOM 750 N N . ARG A 1 95 ? -2.659 5.645 12.776 1.00 96.19 95 ARG A N 1
ATOM 751 C CA . ARG A 1 95 ? -1.251 5.307 13.060 1.00 96.19 95 ARG A CA 1
ATOM 752 C C . ARG A 1 95 ? -1.098 3.973 13.795 1.00 96.19 95 ARG A C 1
ATOM 754 O O . ARG A 1 95 ? -0.214 3.172 13.483 1.00 96.19 95 ARG A O 1
ATOM 761 N N . GLN A 1 96 ? -1.962 3.713 14.776 1.00 97.12 96 GLN A N 1
ATOM 762 C CA . GLN A 1 96 ? -1.978 2.444 15.511 1.00 97.12 96 GLN A CA 1
ATOM 763 C C . GLN A 1 96 ? -2.333 1.256 14.612 1.00 97.12 96 GLN A C 1
ATOM 765 O O . GLN A 1 96 ? -1.715 0.193 14.721 1.00 97.12 96 GLN A O 1
ATOM 770 N N . VAL A 1 97 ? -3.335 1.417 13.741 1.00 95.50 97 VAL A N 1
ATOM 771 C CA . VAL A 1 97 ? -3.742 0.363 12.805 1.00 95.50 97 VAL A CA 1
ATOM 772 C C . VAL A 1 97 ? -2.637 0.099 11.783 1.00 95.50 97 VAL A C 1
ATOM 774 O O . VAL A 1 97 ? -2.281 -1.059 11.585 1.00 95.50 97 VAL A O 1
ATOM 777 N N . GLU A 1 98 ? -2.035 1.149 11.221 1.00 95.06 98 GLU A N 1
ATOM 778 C CA . GLU A 1 98 ? -0.897 1.065 10.297 1.00 95.06 98 GLU A CA 1
ATOM 779 C C . GLU A 1 98 ? 0.276 0.309 10.931 1.00 95.06 98 GLU A C 1
ATOM 781 O O . GLU A 1 98 ? 0.747 -0.680 10.377 1.00 95.06 98 GLU A O 1
ATOM 786 N N . SER A 1 99 ? 0.685 0.688 12.144 1.00 95.12 99 SER A N 1
ATOM 787 C CA . SER A 1 99 ? 1.809 0.049 12.845 1.00 95.12 99 SER A CA 1
ATOM 788 C C . SER A 1 99 ? 1.579 -1.452 13.062 1.00 95.12 99 SER A C 1
ATOM 790 O O . SER A 1 99 ? 2.473 -2.277 12.858 1.00 95.12 99 SER A O 1
ATOM 792 N N . ARG A 1 100 ? 0.356 -1.831 13.451 1.00 95.69 100 ARG A N 1
ATOM 793 C CA . ARG A 1 100 ? -0.030 -3.238 13.616 1.00 95.69 100 ARG A CA 1
ATOM 794 C C . ARG A 1 100 ? -0.070 -3.991 12.290 1.00 95.69 100 ARG A C 1
ATOM 796 O O . ARG A 1 100 ? 0.379 -5.136 12.240 1.00 95.69 100 ARG A O 1
ATOM 803 N N . ALA A 1 101 ? -0.631 -3.383 11.250 1.00 94.38 101 ALA A N 1
ATOM 804 C CA . ALA A 1 101 ? -0.719 -3.978 9.925 1.00 94.38 101 ALA A CA 1
ATOM 805 C C . ALA A 1 101 ? 0.684 -4.206 9.346 1.00 94.38 101 ALA A C 1
ATOM 807 O O . ALA A 1 101 ? 1.002 -5.332 8.979 1.00 94.38 101 ALA A O 1
ATOM 808 N N . LEU A 1 102 ? 1.572 -3.208 9.403 1.00 93.75 102 LEU A N 1
ATOM 809 C CA . LEU A 1 102 ? 2.970 -3.327 8.974 1.00 93.75 102 LEU A CA 1
ATOM 810 C C . LEU A 1 102 ? 3.718 -4.442 9.717 1.00 93.75 102 LEU A C 1
ATOM 812 O O . LEU A 1 102 ? 4.444 -5.221 9.102 1.00 93.75 102 LEU A O 1
ATOM 816 N N . ALA A 1 103 ? 3.501 -4.588 11.028 1.00 93.69 103 ALA A N 1
ATOM 817 C CA . ALA A 1 103 ? 4.094 -5.685 11.791 1.00 93.69 103 ALA A CA 1
ATOM 818 C C . ALA A 1 103 ? 3.612 -7.072 11.315 1.00 93.69 103 ALA A C 1
ATOM 820 O O . ALA A 1 103 ? 4.396 -8.025 11.302 1.00 93.69 103 ALA A O 1
ATOM 821 N N . LYS A 1 104 ? 2.341 -7.203 10.908 1.00 92.75 104 LYS A N 1
ATOM 822 C CA . LYS A 1 104 ? 1.799 -8.438 10.312 1.00 92.75 104 LYS A CA 1
ATOM 823 C C . LYS A 1 104 ? 2.368 -8.681 8.913 1.00 92.75 104 LYS A C 1
ATOM 825 O O . LYS A 1 104 ? 2.822 -9.793 8.643 1.00 92.75 104 LYS A O 1
ATOM 830 N N . LEU A 1 105 ? 2.384 -7.650 8.065 1.00 91.94 105 LEU A N 1
ATOM 831 C CA . LEU A 1 105 ? 2.919 -7.707 6.704 1.00 91.94 105 LEU A CA 1
ATOM 832 C C . LEU A 1 105 ? 4.382 -8.144 6.715 1.00 91.94 105 LEU A C 1
ATOM 834 O O . LEU A 1 105 ? 4.733 -9.087 6.019 1.00 91.94 105 LEU A O 1
ATOM 838 N N . ARG A 1 106 ? 5.214 -7.568 7.593 1.00 90.44 106 ARG A N 1
ATOM 839 C CA . ARG A 1 106 ? 6.632 -7.940 7.724 1.00 90.44 106 ARG A CA 1
ATOM 840 C C . ARG A 1 106 ? 6.827 -9.427 8.026 1.00 90.44 106 ARG A C 1
ATOM 842 O O . ARG A 1 106 ? 7.690 -10.066 7.431 1.00 90.44 106 ARG A O 1
ATOM 849 N N . LYS A 1 107 ? 6.019 -9.999 8.927 1.00 90.75 107 LYS A N 1
ATOM 850 C CA . LYS A 1 107 ? 6.083 -11.435 9.256 1.00 90.75 107 LYS A CA 1
ATOM 851 C C . LYS A 1 107 ? 5.691 -12.311 8.064 1.00 90.75 107 LYS A C 1
ATOM 853 O O . LYS A 1 107 ? 6.351 -13.314 7.804 1.00 90.75 107 LYS A O 1
ATOM 858 N N . LYS A 1 108 ? 4.633 -11.937 7.338 1.00 90.06 108 LYS A N 1
ATOM 859 C CA . LYS A 1 108 ? 4.171 -12.669 6.147 1.00 90.06 108 LYS A CA 1
ATOM 860 C C . LYS A 1 108 ? 5.171 -12.560 4.994 1.00 90.06 108 LYS A C 1
ATOM 862 O O . LYS A 1 108 ? 5.496 -13.575 4.385 1.00 90.06 108 LYS A O 1
ATOM 867 N N . ALA A 1 109 ? 5.722 -11.369 4.771 1.00 87.75 109 ALA A N 1
ATOM 868 C CA . ALA A 1 109 ? 6.726 -11.110 3.748 1.00 87.75 109 ALA A CA 1
ATOM 869 C C . ALA A 1 109 ? 8.003 -11.928 3.972 1.00 87.75 109 ALA A C 1
ATOM 871 O O . ALA A 1 109 ? 8.500 -12.570 3.050 1.00 87.75 109 ALA A O 1
ATOM 872 N N . MET A 1 110 ? 8.474 -11.994 5.223 1.00 86.69 110 MET A N 1
ATOM 873 C CA . MET A 1 110 ? 9.615 -12.833 5.597 1.00 86.69 110 MET A CA 1
ATOM 874 C C . MET A 1 110 ? 9.334 -14.323 5.357 1.00 86.69 110 MET A C 1
ATOM 876 O O . MET A 1 110 ? 10.187 -15.035 4.839 1.00 86.69 110 MET A O 1
ATOM 880 N N . LYS A 1 111 ? 8.125 -14.801 5.684 1.00 87.12 111 LYS A N 1
ATOM 881 C CA . LYS A 1 111 ? 7.731 -16.200 5.451 1.00 87.12 111 LYS A CA 1
ATOM 882 C C . LYS A 1 111 ? 7.698 -16.563 3.959 1.00 87.12 111 LYS A C 1
ATOM 884 O O . LYS A 1 111 ? 8.052 -17.684 3.611 1.00 87.12 111 LYS A O 1
ATOM 889 N N . ARG A 1 112 ? 7.285 -15.630 3.096 1.00 84.62 112 ARG A N 1
ATOM 890 C CA . ARG A 1 112 ? 7.243 -15.787 1.630 1.00 84.62 112 ARG A CA 1
ATOM 891 C C . ARG A 1 11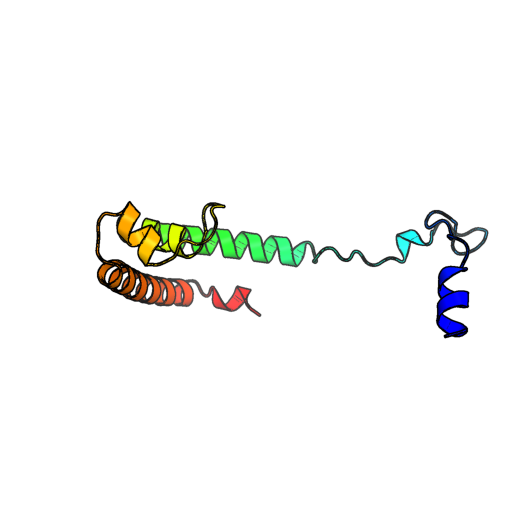2 ? 8.578 -15.457 0.939 1.00 84.62 112 ARG A C 1
ATOM 893 O O . ARG A 1 112 ? 8.637 -15.515 -0.280 1.00 84.62 112 ARG A O 1
ATOM 900 N N . LYS A 1 113 ? 9.635 -15.136 1.702 1.00 84.44 113 LYS A N 1
ATOM 901 C CA . LYS A 1 113 ? 10.968 -14.757 1.195 1.00 84.44 113 LYS A CA 1
ATOM 902 C C . LYS A 1 113 ? 10.944 -13.617 0.170 1.00 84.44 113 LYS A C 1
ATOM 904 O O . LYS A 1 113 ? 11.723 -13.584 -0.772 1.00 84.44 113 LYS A O 1
ATOM 909 N N . LEU A 1 114 ? 10.073 -12.632 0.387 1.00 81.88 114 LEU A N 1
ATOM 910 C CA . LEU A 1 114 ? 9.975 -11.458 -0.490 1.00 81.88 114 LEU A CA 1
ATOM 911 C C . LEU A 1 114 ? 11.244 -10.597 -0.518 1.00 81.88 114 LEU A C 1
ATOM 913 O O . LEU A 1 114 ? 11.430 -9.816 -1.440 1.00 81.88 114 LEU A O 1
ATOM 917 N N . SER A 1 115 ? 12.131 -10.762 0.466 1.00 78.44 115 SER A N 1
ATOM 918 C CA . SER A 1 115 ? 13.474 -10.178 0.459 1.00 78.44 115 SER A CA 1
ATOM 919 C C . SER A 1 115 ? 14.315 -10.607 -0.739 1.00 78.44 115 SER A C 1
ATOM 921 O O . SER A 1 115 ? 15.194 -9.857 -1.141 1.00 78.44 115 SER A O 1
ATOM 923 N N . ASP A 1 116 ? 14.054 -11.786 -1.306 1.00 81.94 116 ASP A N 1
ATOM 924 C CA . ASP A 1 116 ? 14.859 -12.338 -2.398 1.00 81.94 116 ASP A CA 1
ATOM 925 C C . ASP A 1 116 ? 14.652 -11.546 -3.705 1.00 81.94 116 ASP A C 1
ATOM 927 O O . ASP A 1 116 ? 15.522 -11.562 -4.568 1.00 81.94 116 ASP A O 1
ATOM 931 N N . TYR A 1 117 ? 13.546 -10.797 -3.810 1.00 75.25 117 TYR A N 1
ATOM 932 C CA . TYR A 1 117 ? 13.228 -9.894 -4.924 1.00 75.25 117 TYR A CA 1
ATOM 933 C C . TYR A 1 117 ? 13.931 -8.527 -4.820 1.00 75.25 117 TYR A C 1
ATOM 935 O O . TYR A 1 117 ? 13.784 -7.702 -5.716 1.00 75.25 117 TYR A O 1
ATOM 943 N N . LEU A 1 118 ? 14.641 -8.252 -3.718 1.00 70.94 118 LEU A N 1
ATOM 944 C CA . LEU A 1 118 ? 15.321 -6.974 -3.457 1.00 70.94 118 LEU A CA 1
ATOM 945 C C . LEU A 1 118 ? 16.850 -7.053 -3.639 1.00 70.94 118 LEU A C 1
ATOM 947 O O . LEU A 1 118 ? 17.545 -6.123 -3.226 1.00 70.94 118 LEU A O 1
ATOM 951 N N . ASN A 1 119 ? 17.357 -8.160 -4.191 1.00 59.47 119 ASN A N 1
ATOM 952 C CA . ASN A 1 119 ? 18.783 -8.385 -4.452 1.00 59.47 119 ASN A CA 1
ATOM 953 C C . ASN A 1 119 ? 19.203 -7.914 -5.843 1.00 59.47 119 ASN A C 1
ATOM 955 O O . ASN A 1 119 ? 18.435 -8.159 -6.798 1.00 59.47 119 ASN A O 1
#

Organism: Flexistipes sinusarabici (NCBI:txid2352)

Solvent-accessible surface area (backbone atoms only — not comparable to full-atom values): 7052 Å² total; per-residue (Å²): 116,71,66,61,56,60,60,70,68,57,74,87,73,66,46,79,42,53,76,44,95,93,46,94,52,26,49,54,80,69,55,76,71,90,63,75,54,71,66,55,54,52,53,52,49,54,51,50,53,56,49,49,56,56,41,65,72,41,56,72,70,48,28,52,52,49,36,43,49,67,21,73,80,82,48,77,57,41,53,52,55,61,53,8,63,75,68,74,45,54,41,66,57,44,50,54,46,49,55,54,42,52,58,51,46,53,56,54,39,60,74,70,48,56,68,70,78,74,111

Radius of gyration: 24.71 Å; Cα contacts (8 Å, |Δi|>4): 84; chains: 1; bounding box: 48×46×63 Å

Mean predicted aligned error: 12.77 Å

Sequence (119 aa):
DIENILRVSRNYLSLEAPIKEGEDKSFIDLLESETGSVEQEIIHGTLTDALSEIVDELSEREAKIIKWRFGMEGEAPKTLEEVGETLQISRERVRQVESRALAKLRKKAMKRKLSDYLN

Nearest PDB structures (foldseek):
  6cuu-assembly1_F  TM=8.299E-01  e=1.888E-06  Thermus thermophilus HB27
  5tjg-assembly1_F  TM=8.619E-01  e=4.345E-06  Thermus aquaticus
  4xln-assembly1_F  TM=7.895E-01  e=6.411E-06  Thermus aquaticus
  5e18-assembly1_F  TM=7.881E-01  e=2.301E-05  Thermus thermophilus HB8
  8tom-assembly1_L  TM=7.894E-01  e=3.211E-05  Escherichia coli K-12

Secondary structure (DSSP, 8-state):
-HHHHHHHT-----TTSBSSTT---BGGGGS---SPPHHHHHHHHHHHHHHHHHHHTS-HHHHHHHHHHHTTTSSPPPPHHHHHHHTTS-HHHHHHHHHHHHHHHHHHHHHTTGGGGG-

pLDDT: mean 82.53, std 13.32, range [47.69, 97.12]